Protein AF-A0A800DKA5-F1 (afdb_monomer_lite)

Foldseek 3Di:
DVVLVVVVVVCVVCPPVPDADADEEDPQALAQPDDDDPDDPVSVVSSVVSNVVSLVVRLVVLLVCVVSVRLHYDYDDPSNVVSNLVSNLCVLVVCLLVLLQVLQVVVVVLLVCVVVVHHDPPQVVNLVSLVSVVSCCVSPSDPLCSNCVSNVDDSVLSVVSGSVVSSVVSNVD

pLDDT: mean 93.65, std 7.32, range [59.38, 98.75]

Radius of gyration: 21.27 Å; chains: 1; bounding box: 57×31×63 Å

Sequence (173 aa):
PACDFARHTLQVSLAGTGVWISDGATNVMPVPPYRGEDLTAEQVEENRQVVHDALRLHYDHVRHSLTHAYYQGWDLHPAQLPTRYAAVYAFFLEGLDQAGERLANFVDSAAKATLVGEVFDDAATGQGLLNYFLRAINCGAITEEDATSRTGLTIDELHTRSFVRILEGRRSS

Secondary structure (DSSP, 8-state):
-HHHHHHHHHHHHHTTS-----BPPP-S----S--SS---HHHHHHHHHHHHHHHHHHHHHHHHHHHTT---B--SSGGGHHHHHHHHHHHHHHTHHHHHHHHHHHHHHHHHHHHTT-----HHHHHHHHHHHHHHHHTTSS-HHHHHHHH---HHHHHT--HHHHHHHHH--

Structure (mmCIF, N/CA/C/O backbone):
data_AF-A0A800DKA5-F1
#
_entry.id   AF-A0A800DKA5-F1
#
loop_
_atom_site.group_PDB
_atom_site.id
_atom_site.type_symbol
_atom_site.label_atom_id
_atom_site.label_alt_id
_atom_site.label_comp_id
_atom_site.label_asym_id
_atom_site.label_entity_id
_atom_site.label_seq_id
_atom_site.pdbx_PDB_ins_code
_atom_site.Cartn_x
_atom_site.Cartn_y
_atom_site.Cartn_z
_atom_site.occupancy
_atom_site.B_iso_or_equiv
_atom_site.auth_seq_id
_atom_site.auth_comp_id
_atom_site.auth_asym_id
_atom_site.auth_atom_id
_atom_site.pdbx_PDB_model_num
ATOM 1 N N . PRO A 1 1 ? -11.152 -5.145 -16.246 1.00 80.50 1 PRO A N 1
ATOM 2 C CA . PRO A 1 1 ? -12.529 -5.571 -15.889 1.00 80.50 1 PRO A CA 1
ATOM 3 C C . PRO A 1 1 ? -12.662 -7.061 -15.536 1.00 80.50 1 PRO A C 1
ATOM 5 O O . PRO A 1 1 ? -13.005 -7.359 -14.401 1.00 80.50 1 PRO A O 1
ATOM 8 N N . ALA A 1 2 ? -12.379 -7.999 -16.454 1.00 94.06 2 ALA A N 1
ATOM 9 C CA . ALA A 1 2 ? -12.504 -9.436 -16.158 1.00 94.06 2 ALA A CA 1
ATOM 10 C C . ALA A 1 2 ? -11.533 -9.898 -15.054 1.00 94.06 2 ALA A C 1
ATOM 12 O O . ALA A 1 2 ? -11.932 -10.607 -14.134 1.00 94.06 2 ALA A O 1
ATOM 13 N N . CYS A 1 3 ? -10.281 -9.428 -15.096 1.00 90.81 3 CYS A N 1
ATOM 14 C CA . CYS A 1 3 ? -9.300 -9.702 -14.044 1.00 90.81 3 CYS A CA 1
ATOM 15 C C . CYS A 1 3 ? -9.727 -9.122 -12.688 1.00 90.81 3 CYS A C 1
ATOM 17 O O . CYS A 1 3 ? -9.607 -9.800 -11.676 1.00 90.81 3 CYS A O 1
ATOM 19 N N . ASP A 1 4 ? -10.273 -7.902 -12.662 1.00 94.12 4 ASP A N 1
ATOM 20 C CA . ASP A 1 4 ? -10.729 -7.266 -11.416 1.00 94.12 4 ASP A CA 1
ATOM 21 C C . ASP A 1 4 ? -11.940 -7.996 -10.825 1.00 94.12 4 ASP A C 1
ATOM 23 O O . ASP A 1 4 ? -12.009 -8.216 -9.621 1.00 94.12 4 ASP A O 1
ATOM 27 N N . PHE A 1 5 ? -12.858 -8.473 -11.671 1.00 95.69 5 PHE A N 1
ATOM 28 C CA . PHE A 1 5 ? -13.955 -9.334 -11.232 1.00 95.69 5 PHE A CA 1
ATOM 29 C C . PHE A 1 5 ? -13.446 -10.641 -10.608 1.00 95.69 5 PHE A C 1
ATOM 31 O O . PHE A 1 5 ? -13.915 -11.040 -9.540 1.00 95.69 5 PHE A O 1
ATOM 38 N N . ALA A 1 6 ? -12.468 -11.297 -11.241 1.00 95.00 6 ALA A N 1
ATOM 39 C CA . ALA A 1 6 ? -11.864 -12.514 -10.703 1.00 95.00 6 ALA A CA 1
ATOM 40 C C . ALA A 1 6 ? -11.173 -12.255 -9.353 1.00 95.00 6 ALA A C 1
ATOM 42 O O . ALA A 1 6 ? -11.350 -13.034 -8.417 1.00 95.00 6 ALA A O 1
ATOM 43 N N . ARG A 1 7 ? -10.457 -11.129 -9.226 1.00 94.62 7 ARG A N 1
ATOM 44 C CA . ARG A 1 7 ? -9.853 -10.672 -7.966 1.00 94.62 7 ARG A CA 1
ATOM 45 C C . ARG A 1 7 ? -10.903 -10.483 -6.868 1.00 94.62 7 ARG A C 1
ATOM 47 O O . ARG A 1 7 ? -10.803 -11.086 -5.805 1.00 94.62 7 ARG A O 1
ATOM 54 N N . HIS A 1 8 ? -11.965 -9.731 -7.134 1.00 95.69 8 HIS A N 1
ATOM 55 C CA . HIS A 1 8 ? -13.021 -9.520 -6.140 1.00 95.69 8 HIS A CA 1
ATOM 56 C C . HIS A 1 8 ? -13.741 -10.819 -5.759 1.00 95.69 8 HIS A C 1
ATOM 58 O O . HIS A 1 8 ? -14.026 -11.050 -4.585 1.00 95.69 8 HIS A O 1
ATOM 64 N N . THR A 1 9 ? -13.981 -11.705 -6.729 1.00 97.19 9 THR A N 1
ATOM 65 C CA . THR A 1 9 ? -14.567 -13.026 -6.463 1.00 97.19 9 THR A CA 1
ATOM 66 C C . THR A 1 9 ? -13.664 -13.844 -5.539 1.00 97.19 9 THR A C 1
ATOM 68 O O . THR A 1 9 ? -14.154 -14.438 -4.578 1.00 97.19 9 THR A O 1
ATOM 71 N N . LEU A 1 10 ? -12.347 -13.831 -5.775 1.00 96.31 10 LEU A N 1
ATOM 72 C CA . LEU A 1 10 ? -11.364 -14.481 -4.910 1.00 96.31 10 LEU A CA 1
ATOM 73 C C . LEU A 1 10 ? -11.381 -13.890 -3.491 1.00 96.31 10 LEU A C 1
ATOM 75 O O . LEU A 1 10 ? -11.442 -14.645 -2.524 1.00 96.31 10 LEU A O 1
ATOM 79 N N . GLN A 1 11 ? -11.371 -12.558 -3.365 1.00 95.44 11 GLN A N 1
ATOM 80 C CA . GLN A 1 11 ? -11.416 -11.861 -2.074 1.00 95.44 11 GLN A CA 1
ATOM 81 C C . GLN A 1 11 ? -12.630 -12.259 -1.241 1.00 95.44 11 GLN A C 1
ATOM 83 O O . GLN A 1 11 ? -12.477 -12.652 -0.087 1.00 95.44 11 GLN A O 1
ATOM 88 N N . VAL A 1 12 ? -13.826 -12.180 -1.825 1.00 96.00 12 VAL A N 1
ATOM 89 C CA . VAL A 1 12 ? -15.072 -12.497 -1.116 1.00 96.00 12 VAL A CA 1
ATOM 90 C C . VAL A 1 12 ? -15.136 -13.983 -0.766 1.00 96.00 12 VAL A C 1
ATOM 92 O O . VAL A 1 12 ? -15.537 -14.327 0.340 1.00 96.00 12 VAL A O 1
ATOM 95 N N . SER A 1 13 ? -14.680 -14.863 -1.662 1.00 97.38 13 SER A N 1
ATOM 96 C CA . SER A 1 13 ? -14.694 -16.315 -1.427 1.00 97.38 13 SER A CA 1
ATOM 97 C C . SER A 1 13 ? -13.749 -16.755 -0.306 1.00 97.38 13 SER A C 1
ATOM 99 O O . SER A 1 13 ? -13.986 -17.783 0.324 1.00 97.38 13 SER A O 1
ATOM 101 N N . LEU A 1 14 ? -12.673 -16.000 -0.062 1.00 96.25 14 LEU A N 1
ATOM 102 C CA . LEU A 1 14 ? -11.674 -16.301 0.969 1.00 96.25 14 LEU A CA 1
ATOM 103 C C . LEU A 1 14 ? -11.821 -15.436 2.230 1.00 96.25 14 LEU A C 1
ATOM 105 O O . LEU A 1 14 ? -11.102 -15.658 3.210 1.00 96.25 14 LEU A O 1
ATOM 109 N N . ALA A 1 15 ? -12.747 -14.475 2.247 1.00 92.69 15 ALA A N 1
ATOM 110 C CA . ALA A 1 15 ? -12.983 -13.617 3.400 1.00 92.69 15 ALA A CA 1
ATOM 111 C C . ALA A 1 15 ? -13.330 -14.451 4.647 1.00 92.69 15 ALA A C 1
ATOM 113 O O . ALA A 1 15 ? -14.145 -15.367 4.601 1.00 92.69 15 ALA A O 1
ATOM 114 N N . GLY A 1 16 ? -12.679 -14.154 5.775 1.00 90.69 16 GLY A N 1
ATOM 115 C CA . GLY A 1 16 ? -12.898 -14.864 7.044 1.00 90.69 16 GLY A CA 1
ATOM 116 C C . GLY A 1 16 ? -12.253 -16.254 7.148 1.00 90.69 16 GLY A C 1
ATOM 117 O O . GLY A 1 16 ? -12.286 -16.844 8.222 1.00 90.69 16 GLY A O 1
ATOM 118 N N . THR A 1 17 ? -11.616 -16.766 6.089 1.00 95.81 17 THR A N 1
ATOM 119 C CA . THR A 1 17 ? -10.967 -18.096 6.109 1.00 95.81 17 THR A CA 1
ATOM 120 C C . THR A 1 17 ? -9.558 -18.094 6.714 1.00 95.81 17 THR A C 1
ATOM 122 O O . THR A 1 17 ? -8.993 -19.152 6.975 1.00 95.81 17 THR A O 1
ATOM 125 N N . GLY A 1 18 ? -8.961 -16.912 6.905 1.00 91.94 18 GLY A N 1
ATOM 126 C CA . GLY A 1 18 ? -7.559 -16.759 7.312 1.00 91.94 18 GLY A CA 1
ATOM 127 C C . GLY A 1 18 ? -6.545 -16.967 6.179 1.00 91.94 18 GLY A C 1
ATOM 128 O O . GLY A 1 18 ? -5.346 -16.807 6.405 1.00 91.94 18 GLY A O 1
ATOM 129 N N . VAL A 1 19 ? -7.000 -17.288 4.961 1.00 95.00 19 VAL A N 1
ATOM 130 C CA . VAL A 1 19 ? -6.135 -17.389 3.781 1.00 95.00 19 VAL A CA 1
ATOM 131 C C . VAL A 1 19 ? -5.707 -15.997 3.325 1.00 95.00 19 VAL A C 1
ATOM 133 O O . VAL A 1 19 ? -6.528 -15.103 3.124 1.00 95.00 19 VAL A O 1
ATOM 136 N N . TRP A 1 20 ? -4.401 -15.830 3.131 1.00 91.81 20 TRP A N 1
ATOM 137 C CA . TRP A 1 20 ? -3.810 -14.607 2.604 1.00 91.81 20 TRP A CA 1
ATOM 138 C C . TRP A 1 20 ? -3.793 -14.650 1.079 1.00 91.81 20 TRP A C 1
ATOM 140 O O . TRP A 1 20 ? -3.473 -15.673 0.477 1.00 91.81 20 TRP A O 1
ATOM 150 N N . ILE A 1 21 ? -4.106 -13.517 0.459 1.00 9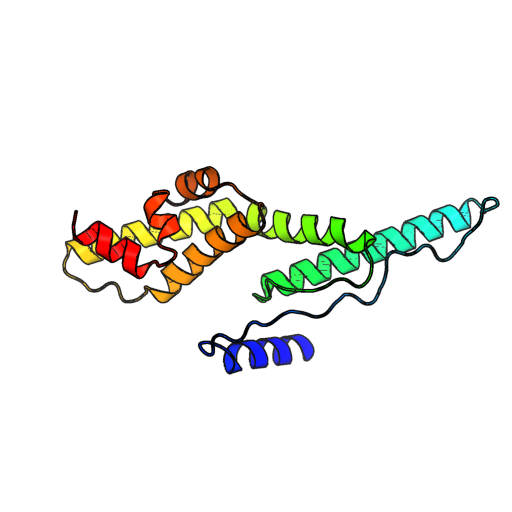4.75 21 ILE A N 1
ATOM 151 C CA . ILE A 1 21 ? -4.080 -13.331 -0.993 1.00 94.75 21 ILE A CA 1
ATOM 152 C C . ILE A 1 21 ? -2.968 -12.355 -1.369 1.00 94.75 21 ILE A C 1
ATOM 154 O O . ILE A 1 21 ? -2.665 -11.427 -0.620 1.00 94.75 21 ILE A O 1
ATOM 158 N N . SER A 1 22 ? -2.377 -12.567 -2.538 1.00 95.50 22 SER A N 1
ATOM 159 C CA . SER A 1 22 ? -1.299 -11.751 -3.095 1.00 95.50 22 SER A CA 1
ATOM 160 C C . SER A 1 22 ? -1.595 -11.499 -4.570 1.00 95.50 22 SER A C 1
ATOM 162 O O . SER A 1 22 ? -2.062 -12.415 -5.253 1.00 95.50 22 SER A O 1
ATOM 164 N N . ASP A 1 23 ? -1.385 -10.274 -5.052 1.00 95.44 23 ASP A N 1
ATOM 165 C CA . ASP A 1 23 ? -1.534 -9.963 -6.476 1.00 95.44 23 ASP A CA 1
ATOM 166 C C . ASP A 1 23 ? -0.308 -10.437 -7.274 1.00 95.44 23 ASP A C 1
ATOM 168 O O . ASP A 1 23 ? 0.767 -10.721 -6.732 1.00 95.44 23 ASP A O 1
ATOM 172 N N . GLY A 1 24 ? -0.490 -10.557 -8.586 1.00 94.44 24 GLY A N 1
ATOM 173 C CA . GLY A 1 24 ? 0.560 -10.962 -9.513 1.00 94.44 24 GLY A CA 1
ATOM 174 C C . GLY A 1 24 ? 1.681 -9.930 -9.667 1.00 94.44 24 GLY A C 1
ATOM 175 O O . GLY A 1 24 ? 1.582 -8.782 -9.235 1.00 94.44 24 GLY A O 1
ATOM 176 N N . ALA A 1 25 ? 2.754 -10.346 -10.336 1.00 95.69 25 ALA A N 1
ATOM 177 C CA . ALA A 1 25 ? 3.854 -9.462 -10.694 1.00 95.69 25 ALA A CA 1
ATOM 178 C C . ALA A 1 25 ? 3.615 -8.752 -12.036 1.00 95.69 25 ALA A C 1
ATOM 180 O O . ALA A 1 25 ? 2.949 -9.277 -12.931 1.00 95.69 25 ALA A O 1
ATOM 181 N N . THR A 1 26 ? 4.232 -7.581 -12.213 1.00 97.56 26 THR A N 1
ATOM 182 C CA . THR A 1 26 ? 4.305 -6.926 -13.529 1.00 97.56 26 THR A CA 1
ATOM 183 C C . THR A 1 26 ? 5.388 -7.595 -14.368 1.00 97.56 26 THR A C 1
ATOM 185 O O . THR A 1 26 ? 6.563 -7.561 -14.003 1.00 97.56 26 THR A O 1
ATOM 188 N N . ASN A 1 27 ? 4.996 -8.183 -15.499 1.00 96.75 27 ASN A N 1
ATOM 189 C CA . ASN A 1 27 ? 5.884 -8.935 -16.394 1.00 96.75 27 ASN A CA 1
ATOM 190 C C . ASN A 1 27 ? 6.734 -8.066 -17.334 1.00 96.75 27 ASN A C 1
ATOM 192 O O . ASN A 1 27 ? 7.669 -8.574 -17.949 1.00 96.75 27 ASN A O 1
ATOM 196 N N . VAL A 1 28 ? 6.445 -6.768 -17.428 1.00 97.88 28 VAL A N 1
ATOM 197 C CA . VAL A 1 28 ? 7.290 -5.801 -18.133 1.00 97.88 28 VAL A CA 1
ATOM 198 C C . VAL A 1 28 ? 8.405 -5.359 -17.188 1.00 97.88 28 VAL A C 1
ATOM 200 O O . VAL A 1 28 ? 8.164 -4.663 -16.200 1.00 97.88 28 VAL A O 1
ATOM 203 N N . MET A 1 29 ? 9.626 -5.815 -17.462 1.00 97.38 29 MET A N 1
ATOM 204 C CA . MET A 1 29 ? 10.785 -5.550 -16.612 1.00 97.38 29 MET A CA 1
ATOM 205 C C . MET A 1 29 ? 11.527 -4.283 -17.062 1.00 97.38 29 MET A C 1
ATOM 207 O O . MET A 1 29 ? 11.703 -4.082 -18.263 1.00 97.38 29 MET A O 1
ATOM 211 N N . PRO A 1 30 ? 12.022 -3.458 -16.123 1.00 97.38 30 PRO A N 1
ATOM 212 C CA . PRO A 1 30 ? 12.802 -2.255 -16.419 1.00 97.38 30 PRO A CA 1
ATOM 213 C C . PRO A 1 30 ? 14.242 -2.615 -16.819 1.00 97.38 30 PRO A C 1
ATOM 215 O O . PRO A 1 30 ? 15.186 -2.425 -16.051 1.00 97.38 30 PRO A O 1
ATOM 218 N N . VAL A 1 31 ? 14.406 -3.184 -18.014 1.00 97.69 31 VAL A N 1
ATOM 219 C CA . VAL A 1 31 ? 15.696 -3.624 -18.563 1.00 97.69 31 VAL A CA 1
ATOM 220 C C . VAL A 1 31 ? 15.955 -2.899 -19.886 1.00 97.69 31 VAL A C 1
ATOM 222 O O . VAL A 1 31 ? 15.090 -2.931 -20.761 1.00 97.69 31 VAL A O 1
ATOM 225 N N . PRO A 1 32 ? 17.133 -2.275 -20.068 1.00 97.12 32 PRO A N 1
ATOM 226 C CA . PRO A 1 32 ? 17.472 -1.615 -21.324 1.00 97.12 32 PRO A CA 1
ATOM 227 C C . PRO A 1 32 ? 17.606 -2.632 -22.477 1.00 97.12 32 PRO A C 1
ATOM 229 O O . PRO A 1 32 ? 18.274 -3.660 -22.291 1.00 97.12 32 PRO A O 1
ATOM 232 N N . PRO A 1 33 ? 17.012 -2.373 -23.660 1.00 96.81 33 PRO A N 1
ATOM 233 C CA . PRO A 1 33 ? 17.133 -3.246 -24.830 1.00 96.81 33 PRO A CA 1
ATOM 234 C C . PRO A 1 33 ? 18.549 -3.290 -25.424 1.00 96.81 33 PRO A C 1
ATOM 236 O O . PRO A 1 33 ? 18.975 -4.354 -25.879 1.00 96.81 33 PRO A O 1
ATOM 239 N N . TYR A 1 34 ? 19.302 -2.185 -25.387 1.00 97.56 34 TYR A N 1
ATOM 240 C CA . TYR A 1 34 ? 20.671 -2.125 -25.913 1.00 97.56 34 TYR A CA 1
ATOM 241 C C . TYR A 1 34 ? 21.713 -2.183 -24.794 1.00 97.56 34 TYR A C 1
ATOM 243 O O . TYR A 1 34 ? 21.548 -1.579 -23.733 1.00 97.56 3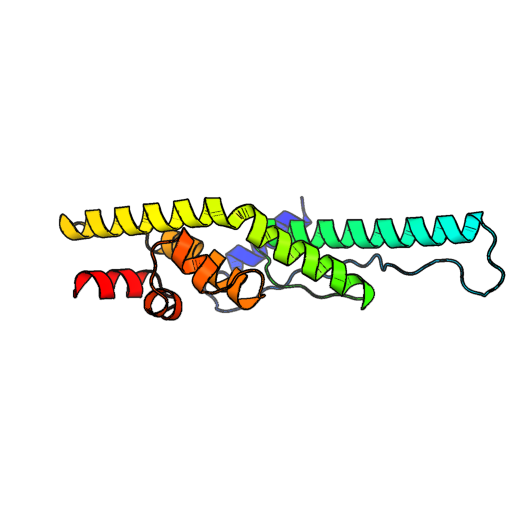4 TYR A O 1
ATOM 251 N N . ARG A 1 35 ? 22.817 -2.897 -25.045 1.00 94.94 35 ARG A N 1
ATOM 252 C CA . ARG A 1 35 ? 23.925 -3.116 -24.100 1.00 94.94 35 ARG A CA 1
ATOM 253 C C . ARG A 1 35 ? 25.267 -2.839 -24.776 1.00 94.94 35 ARG A C 1
ATOM 255 O O . ARG A 1 35 ? 25.387 -3.041 -25.979 1.00 94.94 35 ARG A O 1
ATOM 262 N N . GLY A 1 36 ? 26.272 -2.475 -23.985 1.00 92.31 36 GLY A N 1
ATOM 263 C CA . GLY A 1 36 ? 27.636 -2.209 -24.451 1.00 92.31 36 GLY A CA 1
ATOM 264 C C . 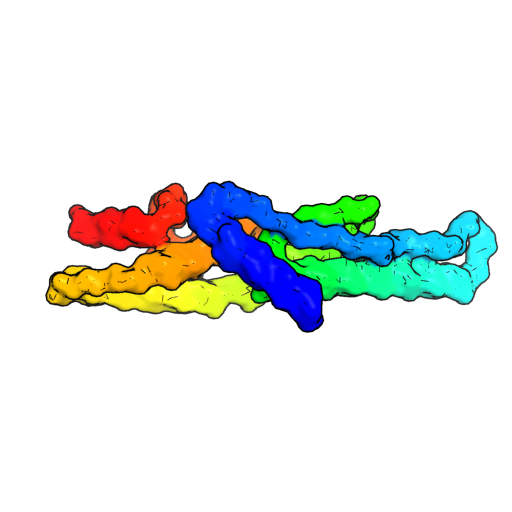GLY A 1 36 ? 28.086 -0.783 -24.145 1.00 92.31 36 GLY A C 1
ATOM 265 O O . GLY A 1 36 ? 27.300 0.025 -23.655 1.00 92.31 36 GLY A O 1
ATOM 266 N N . GLU A 1 37 ? 29.362 -0.502 -24.403 1.00 89.88 37 GLU A N 1
ATOM 267 C CA . GLU A 1 37 ? 29.981 0.806 -24.144 1.00 89.88 37 GLU A CA 1
ATOM 268 C C . GLU A 1 37 ? 29.788 1.782 -25.321 1.00 89.88 37 GLU A C 1
ATOM 270 O O . GLU A 1 37 ? 29.638 2.981 -25.104 1.00 89.88 37 GLU A O 1
ATOM 275 N N . ASP A 1 38 ? 29.668 1.265 -26.550 1.00 94.44 38 ASP A N 1
ATOM 276 C CA . ASP A 1 38 ? 29.527 2.049 -27.786 1.00 94.44 38 ASP A CA 1
ATOM 277 C C . ASP A 1 38 ? 28.058 2.213 -28.221 1.00 94.44 38 ASP A C 1
ATOM 279 O O . ASP A 1 38 ? 27.660 1.818 -29.320 1.00 94.44 38 ASP A O 1
ATOM 283 N N . LEU A 1 39 ? 27.216 2.768 -27.344 1.00 96.69 39 LEU A N 1
ATOM 284 C CA . LEU A 1 39 ? 25.822 3.075 -27.685 1.00 96.69 39 LEU A CA 1
ATOM 285 C C . LEU A 1 39 ? 25.706 4.429 -28.389 1.00 96.69 39 LEU A C 1
ATOM 287 O O . LEU A 1 39 ? 26.284 5.431 -27.967 1.00 96.69 39 LEU A O 1
ATOM 291 N N . THR A 1 40 ? 24.890 4.478 -29.440 1.00 97.94 40 THR A N 1
ATOM 292 C CA . THR A 1 40 ? 24.499 5.751 -30.061 1.00 97.94 40 THR A CA 1
ATOM 293 C C . THR A 1 40 ? 23.645 6.576 -29.094 1.00 97.94 40 THR A C 1
ATOM 295 O O . THR A 1 40 ? 22.983 6.035 -28.206 1.00 97.94 40 THR A O 1
ATOM 298 N N . ALA A 1 41 ? 23.607 7.898 -29.285 1.00 97.56 41 ALA A N 1
ATOM 299 C CA . ALA A 1 41 ? 22.765 8.776 -28.471 1.00 97.56 41 ALA A CA 1
ATOM 300 C C . ALA A 1 41 ? 21.275 8.378 -28.521 1.00 97.56 41 ALA A C 1
ATOM 302 O O . ALA A 1 41 ? 20.588 8.441 -27.506 1.00 97.56 41 ALA A O 1
ATOM 303 N N . GLU A 1 42 ? 20.800 7.911 -29.679 1.00 97.81 42 GLU A N 1
ATOM 304 C CA . GLU A 1 42 ? 19.432 7.419 -29.868 1.00 97.81 42 GLU A CA 1
ATOM 305 C C . GLU A 1 42 ? 19.156 6.160 -29.031 1.00 97.81 42 GLU A C 1
ATOM 307 O O . GLU A 1 42 ? 18.158 6.098 -28.321 1.00 97.81 42 GLU A O 1
ATOM 312 N N . GLN A 1 43 ? 20.082 5.197 -29.014 1.00 98.25 43 GLN A N 1
ATOM 313 C CA . GLN A 1 43 ? 19.953 3.980 -28.202 1.00 98.25 43 GLN A CA 1
ATOM 314 C C . GLN A 1 43 ? 20.006 4.259 -26.697 1.00 98.25 43 GLN A C 1
ATOM 316 O O . GLN A 1 43 ? 19.328 3.585 -25.919 1.00 98.25 43 GLN A O 1
ATOM 321 N N . VAL A 1 44 ? 20.811 5.236 -26.266 1.00 97.94 44 VAL A N 1
ATOM 322 C CA . VAL A 1 44 ? 20.848 5.666 -24.860 1.00 97.94 44 VAL A CA 1
ATOM 323 C C . VAL A 1 44 ? 19.499 6.249 -24.443 1.00 97.94 44 VAL A C 1
ATOM 325 O O . VAL A 1 44 ? 19.016 5.944 -23.349 1.00 97.94 44 VAL A O 1
ATOM 328 N N . GLU A 1 45 ? 18.880 7.053 -25.306 1.00 98.19 45 GLU A N 1
ATOM 329 C CA . GLU A 1 45 ? 17.568 7.627 -25.025 1.00 98.19 45 GLU A CA 1
ATOM 330 C C . GLU A 1 45 ? 16.457 6.572 -25.060 1.00 98.19 45 GLU A C 1
ATOM 332 O O . GLU A 1 45 ? 15.630 6.528 -24.150 1.00 98.19 45 GLU A O 1
ATOM 337 N N . GLU A 1 46 ? 16.485 5.642 -26.018 1.00 98.19 46 GLU A N 1
ATOM 338 C CA . GLU A 1 46 ? 15.532 4.528 -26.057 1.00 98.19 46 GLU A CA 1
ATOM 339 C C . GLU A 1 46 ? 15.648 3.644 -24.803 1.00 98.19 46 GLU A C 1
ATOM 341 O O . GLU A 1 46 ? 14.639 3.302 -24.180 1.00 98.19 46 GLU A O 1
ATOM 346 N N . ASN A 1 47 ? 16.874 3.342 -24.359 1.00 98.12 47 ASN A N 1
ATOM 347 C CA . ASN A 1 47 ? 17.117 2.626 -23.107 1.00 98.12 47 ASN A CA 1
ATOM 348 C C . ASN A 1 47 ? 16.477 3.332 -21.907 1.00 98.12 47 ASN A C 1
ATOM 350 O O . ASN A 1 47 ? 15.846 2.679 -21.070 1.00 98.12 47 ASN A O 1
ATOM 354 N N . ARG A 1 48 ? 16.633 4.658 -21.816 1.00 98.00 48 ARG A N 1
ATOM 355 C CA . ARG A 1 48 ? 16.015 5.461 -20.757 1.00 98.00 48 ARG A CA 1
ATOM 356 C C . ARG A 1 48 ? 14.497 5.362 -20.835 1.00 98.00 48 ARG A C 1
ATOM 358 O O . ARG A 1 48 ? 13.873 5.021 -19.832 1.00 98.00 48 ARG A O 1
ATOM 365 N N . GLN A 1 49 ? 13.914 5.609 -22.002 1.00 98.50 49 GLN A N 1
ATOM 366 C CA . GLN A 1 49 ? 12.465 5.610 -22.176 1.00 98.50 49 GLN A CA 1
ATOM 367 C C . GLN A 1 49 ? 11.845 4.263 -21.779 1.00 98.50 49 GLN A C 1
ATOM 369 O O . GLN A 1 49 ? 10.925 4.232 -20.962 1.00 98.50 49 GLN A O 1
ATOM 374 N N . VAL A 1 50 ? 12.404 3.147 -22.263 1.00 98.44 50 VAL A N 1
ATOM 375 C CA . VAL A 1 50 ? 11.914 1.792 -21.950 1.00 98.44 50 VAL A CA 1
ATOM 376 C C . VAL A 1 50 ? 11.960 1.504 -20.449 1.00 98.44 50 VAL A C 1
ATOM 378 O O . VAL A 1 50 ? 10.991 0.992 -19.884 1.00 98.44 50 VAL A O 1
ATOM 381 N N . VAL A 1 51 ? 13.063 1.851 -19.781 1.00 98.44 51 VAL A N 1
ATOM 382 C CA . VAL A 1 51 ? 13.195 1.655 -18.331 1.00 98.44 51 VAL A CA 1
ATOM 383 C C . VAL A 1 51 ? 12.167 2.501 -17.579 1.00 98.44 51 VAL A C 1
ATOM 385 O O . VAL A 1 51 ? 11.468 1.975 -16.716 1.00 98.44 51 VAL A O 1
ATOM 388 N N 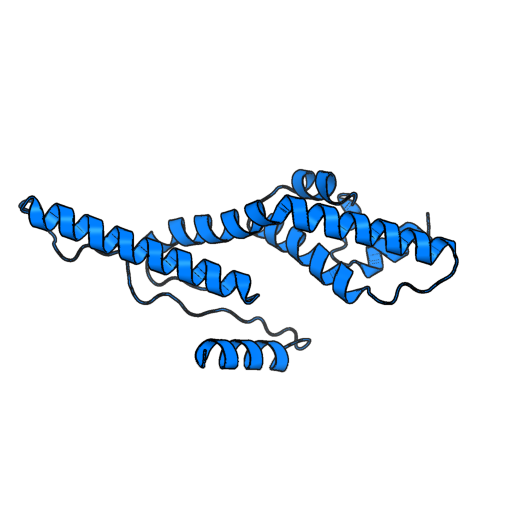. HIS A 1 52 ? 12.032 3.785 -17.916 1.00 98.44 52 HIS A N 1
ATOM 389 C CA . HIS A 1 52 ? 11.091 4.686 -17.249 1.00 98.44 52 HIS A CA 1
ATOM 390 C C . HIS A 1 52 ? 9.629 4.263 -17.451 1.00 98.44 52 HIS A C 1
ATOM 392 O O . HIS A 1 52 ? 8.856 4.278 -16.490 1.00 98.44 52 HIS A O 1
ATOM 398 N N . ASP A 1 53 ? 9.251 3.831 -18.653 1.00 98.62 53 ASP A N 1
ATOM 399 C CA . ASP A 1 53 ? 7.900 3.338 -18.922 1.00 98.62 53 ASP A CA 1
ATOM 400 C C . ASP A 1 53 ? 7.594 2.042 -18.169 1.00 98.62 53 ASP A C 1
ATOM 402 O O . ASP A 1 53 ? 6.510 1.911 -17.597 1.00 98.62 53 ASP A O 1
ATOM 406 N N . ALA A 1 54 ? 8.547 1.109 -18.101 1.00 98.62 54 ALA A N 1
ATOM 407 C CA . ALA A 1 54 ? 8.389 -0.121 -17.326 1.00 98.62 54 ALA A CA 1
ATOM 408 C C . ALA A 1 54 ? 8.252 0.160 -15.819 1.00 98.62 54 ALA A C 1
ATOM 410 O O . ALA A 1 54 ? 7.417 -0.451 -15.148 1.00 98.62 54 ALA A O 1
ATOM 411 N N . LEU A 1 55 ? 9.036 1.105 -15.289 1.00 98.62 55 LEU A N 1
ATOM 412 C CA . LEU A 1 55 ? 8.941 1.554 -13.897 1.00 98.62 55 LEU A CA 1
ATOM 413 C C . LEU A 1 55 ? 7.586 2.208 -13.601 1.00 98.62 55 LEU A C 1
ATOM 415 O O . LEU A 1 55 ? 6.954 1.881 -12.596 1.00 98.62 55 LEU A O 1
ATOM 419 N N . ARG A 1 56 ? 7.111 3.089 -14.487 1.00 98.75 56 ARG A N 1
ATOM 420 C CA . ARG A 1 56 ? 5.802 3.738 -14.350 1.00 98.75 56 ARG A CA 1
ATOM 421 C C . ARG A 1 56 ? 4.665 2.719 -14.392 1.00 98.75 56 ARG A C 1
ATOM 423 O O . ARG A 1 56 ? 3.817 2.726 -13.508 1.00 98.75 56 ARG A O 1
ATOM 430 N N . LEU A 1 57 ? 4.686 1.800 -15.358 1.00 98.75 57 LEU A N 1
ATOM 431 C CA . LEU A 1 57 ? 3.689 0.734 -15.461 1.00 98.75 57 LEU A CA 1
ATOM 432 C C . LEU A 1 57 ? 3.656 -0.137 -14.198 1.00 98.75 57 LEU A C 1
ATOM 434 O O . LEU A 1 57 ? 2.583 -0.472 -13.699 1.00 98.75 57 LEU A O 1
ATOM 438 N N . HIS A 1 58 ? 4.827 -0.494 -13.667 1.00 98.75 58 HIS A N 1
ATOM 439 C CA . HIS A 1 58 ? 4.922 -1.251 -12.422 1.00 98.75 58 HIS A CA 1
ATOM 440 C C . HIS A 1 58 ? 4.327 -0.481 -11.236 1.00 98.75 58 HIS A C 1
ATOM 442 O O . HIS A 1 58 ? 3.515 -1.046 -10.502 1.00 98.75 58 HIS A O 1
ATOM 448 N N . TYR A 1 59 ? 4.668 0.803 -11.082 1.00 98.75 59 TYR A N 1
ATOM 449 C CA . TYR A 1 59 ? 4.082 1.672 -10.058 1.00 98.75 59 TYR A CA 1
ATOM 450 C C . TYR A 1 59 ? 2.548 1.699 -10.160 1.00 98.75 59 TYR A C 1
ATOM 452 O O . TYR A 1 59 ? 1.860 1.459 -9.164 1.00 98.75 59 TYR A O 1
ATOM 460 N N . ASP A 1 60 ? 2.013 1.906 -11.366 1.00 98.56 60 ASP A N 1
ATOM 461 C CA . ASP A 1 60 ? 0.572 1.972 -11.628 1.00 98.56 60 ASP A CA 1
ATOM 462 C C . ASP A 1 60 ? -0.135 0.648 -11.283 1.00 98.56 60 ASP A C 1
ATOM 464 O O . ASP A 1 60 ? -1.204 0.650 -10.669 1.00 98.56 60 ASP A O 1
ATOM 468 N N . HIS A 1 61 ? 0.476 -0.500 -11.594 1.00 98.19 61 HIS A N 1
ATOM 469 C CA . HIS A 1 61 ? -0.057 -1.808 -11.206 1.00 98.19 61 HIS A CA 1
ATOM 470 C C . HIS A 1 61 ? -0.062 -2.023 -9.688 1.00 98.19 61 HIS A C 1
ATOM 472 O O . HIS A 1 61 ? -1.057 -2.512 -9.149 1.00 98.19 61 HIS A O 1
ATOM 478 N N . VAL A 1 62 ? 1.009 -1.642 -8.979 1.00 98.50 62 VAL A N 1
ATOM 479 C CA . VAL A 1 62 ? 1.049 -1.740 -7.508 1.00 98.50 62 VAL A CA 1
ATOM 480 C C . VAL A 1 62 ? -0.023 -0.841 -6.890 1.00 98.50 62 VAL A C 1
ATOM 482 O O . VAL A 1 62 ? -0.741 -1.272 -5.987 1.00 98.50 62 VAL A O 1
ATOM 485 N N . ARG A 1 63 ? -0.201 0.378 -7.411 1.00 98.06 63 ARG A N 1
ATOM 486 C CA . ARG A 1 63 ? -1.280 1.286 -6.998 1.00 98.06 63 ARG A CA 1
ATOM 487 C C . ARG A 1 63 ? -2.657 0.673 -7.227 1.00 98.06 63 ARG A C 1
ATOM 489 O O . ARG A 1 63 ? -3.473 0.685 -6.310 1.00 98.06 63 ARG A O 1
ATOM 496 N N . HIS A 1 64 ? -2.903 0.099 -8.404 1.00 97.62 64 HIS A N 1
ATOM 497 C CA . HIS A 1 64 ? -4.165 -0.575 -8.726 1.00 97.62 64 HIS A CA 1
ATOM 498 C C . HIS A 1 64 ? -4.459 -1.740 -7.773 1.00 97.62 64 HIS A C 1
ATOM 500 O O . HIS A 1 64 ? -5.575 -1.864 -7.276 1.00 97.62 64 HIS A O 1
ATOM 506 N N . SER A 1 65 ? -3.453 -2.556 -7.453 1.00 97.12 65 SER A N 1
ATOM 507 C CA . SER A 1 65 ? -3.566 -3.627 -6.454 1.00 97.12 65 SER A CA 1
ATOM 508 C C . SER A 1 65 ? -4.003 -3.077 -5.087 1.00 97.12 65 SER A C 1
ATOM 510 O O . SER A 1 65 ? -4.964 -3.568 -4.490 1.00 97.12 65 SER A O 1
ATOM 512 N N . LEU A 1 66 ? -3.345 -2.014 -4.610 1.00 97.00 66 LEU A N 1
ATOM 513 C CA . LEU A 1 66 ? -3.635 -1.393 -3.313 1.00 97.00 66 LEU A CA 1
ATOM 514 C C . LEU A 1 66 ? -5.048 -0.797 -3.249 1.00 97.00 66 LEU A C 1
ATOM 516 O O . LEU A 1 66 ? -5.748 -1.005 -2.255 1.00 97.00 66 LEU A O 1
ATOM 520 N N . THR A 1 67 ? -5.502 -0.113 -4.307 1.00 95.75 67 THR A N 1
ATOM 521 C CA . THR A 1 67 ? -6.866 0.447 -4.361 1.00 95.75 67 THR A CA 1
ATOM 522 C C . THR A 1 67 ? -7.949 -0.630 -4.368 1.00 95.75 67 THR A C 1
ATOM 524 O O . THR A 1 67 ? -9.056 -0.377 -3.898 1.00 95.75 67 THR A O 1
ATOM 527 N N . HIS A 1 68 ? -7.620 -1.843 -4.818 1.00 95.31 68 HIS A N 1
ATOM 528 C CA . HIS A 1 68 ? -8.504 -3.011 -4.798 1.00 95.31 68 HIS A CA 1
ATOM 529 C C . HIS A 1 68 ? -8.294 -3.894 -3.553 1.00 95.31 68 HIS A C 1
ATOM 531 O O . HIS A 1 68 ? -8.707 -5.050 -3.535 1.00 95.31 68 HIS A O 1
ATOM 537 N N . ALA A 1 69 ? -7.655 -3.375 -2.497 1.00 94.12 69 ALA A N 1
ATOM 538 C CA . ALA A 1 69 ? -7.402 -4.070 -1.229 1.00 94.12 69 ALA A CA 1
ATOM 539 C C . ALA A 1 69 ? -6.516 -5.333 -1.328 1.00 94.12 69 ALA A C 1
ATOM 541 O O . ALA A 1 69 ? -6.551 -6.206 -0.455 1.00 94.12 69 ALA A O 1
ATOM 542 N N . TYR A 1 70 ? -5.671 -5.414 -2.357 1.00 95.69 70 TYR A N 1
ATOM 543 C CA . TYR A 1 70 ? -4.560 -6.360 -2.427 1.00 95.69 70 TYR A CA 1
ATOM 544 C C . TYR A 1 70 ? -3.283 -5.680 -1.928 1.00 95.69 70 TYR A C 1
ATOM 546 O O . TYR A 1 70 ? -2.591 -4.972 -2.659 1.00 95.69 70 TYR A O 1
ATOM 554 N N . TYR A 1 71 ? -2.975 -5.905 -0.651 1.00 94.81 71 TYR A N 1
ATOM 555 C CA . TYR A 1 71 ? -1.829 -5.294 0.037 1.00 94.81 71 TYR A CA 1
ATOM 556 C C . TYR A 1 71 ? -0.538 -6.123 -0.040 1.00 94.81 71 TYR A C 1
ATOM 558 O O . TYR A 1 71 ? 0.471 -5.736 0.542 1.00 94.81 71 TYR A O 1
ATOM 566 N N . GLN A 1 72 ? -0.571 -7.271 -0.717 1.00 94.44 72 GLN A N 1
ATOM 567 C CA . GLN A 1 72 ? 0.572 -8.160 -0.930 1.00 94.44 72 GLN A CA 1
ATOM 568 C C . GLN A 1 72 ? 0.761 -8.388 -2.431 1.00 94.44 72 GLN A C 1
ATOM 570 O O . GLN A 1 72 ? -0.213 -8.416 -3.183 1.00 94.44 72 GLN A O 1
ATOM 575 N N . GLY A 1 73 ? 2.011 -8.548 -2.857 1.00 94.94 73 GLY A N 1
ATOM 576 C CA . GLY A 1 73 ? 2.393 -8.815 -4.242 1.00 94.94 73 GLY A CA 1
ATOM 577 C C . GLY A 1 73 ? 3.872 -9.181 -4.333 1.00 94.94 73 GLY A C 1
ATOM 578 O O . GLY A 1 73 ? 4.589 -9.129 -3.334 1.00 94.94 73 GLY A O 1
ATOM 579 N N . TRP A 1 74 ? 4.339 -9.536 -5.526 1.00 96.38 74 TRP A N 1
ATOM 580 C CA . TRP A 1 74 ? 5.726 -9.947 -5.767 1.00 96.38 74 TRP A CA 1
ATOM 581 C C . TRP A 1 74 ? 6.288 -9.308 -7.041 1.00 96.38 74 TRP A C 1
ATOM 583 O O . TRP A 1 74 ? 5.534 -8.838 -7.894 1.00 96.38 74 TRP A O 1
ATOM 593 N N . ASP A 1 75 ? 7.616 -9.252 -7.140 1.00 97.75 75 ASP A N 1
ATOM 594 C CA . ASP A 1 75 ? 8.346 -8.634 -8.250 1.00 97.75 75 ASP A CA 1
ATOM 595 C C . ASP A 1 75 ? 9.196 -9.661 -8.992 1.00 97.75 75 ASP A C 1
ATOM 597 O O . ASP A 1 75 ? 9.652 -10.648 -8.413 1.00 97.75 75 ASP A O 1
ATOM 601 N N . LEU A 1 76 ? 9.436 -9.398 -10.276 1.00 97.81 76 LEU A N 1
ATOM 602 C CA . LEU A 1 76 ? 10.255 -10.249 -11.143 1.00 97.81 76 LEU A CA 1
ATOM 603 C C . LEU A 1 76 ? 11.680 -9.718 -11.309 1.00 97.81 76 LEU A C 1
ATOM 605 O O . LEU A 1 76 ? 12.559 -10.461 -11.740 1.00 97.81 76 LEU A O 1
ATOM 609 N N . HIS A 1 77 ? 11.918 -8.444 -10.984 1.00 98.00 77 HIS A N 1
ATOM 610 C CA . HIS A 1 77 ? 13.209 -7.800 -11.189 1.00 98.00 77 HIS A CA 1
ATOM 611 C C . HIS A 1 77 ? 13.569 -6.850 -10.031 1.00 98.00 77 HIS A C 1
ATOM 613 O O . HIS A 1 77 ? 12.723 -6.051 -9.633 1.00 98.00 77 HIS A O 1
ATOM 619 N N . PRO A 1 78 ? 14.821 -6.832 -9.525 1.00 97.88 78 PRO A N 1
ATOM 620 C CA . PRO A 1 78 ? 15.216 -5.970 -8.402 1.00 97.88 78 PRO A CA 1
ATOM 621 C C . PRO A 1 78 ? 14.960 -4.476 -8.625 1.00 97.88 78 PRO A C 1
ATOM 623 O O . PRO A 1 78 ? 14.609 -3.758 -7.696 1.00 97.88 78 PRO A O 1
ATOM 626 N N . ALA A 1 79 ? 15.079 -3.998 -9.866 1.00 97.25 79 ALA A N 1
ATOM 627 C CA . ALA A 1 79 ? 14.792 -2.599 -10.192 1.00 97.25 79 ALA A CA 1
ATOM 628 C C . ALA A 1 79 ? 13.293 -2.229 -10.122 1.00 97.25 79 ALA A C 1
ATOM 630 O O . ALA A 1 79 ? 12.965 -1.063 -10.287 1.00 97.25 79 ALA A O 1
ATOM 631 N N . GLN A 1 80 ? 12.393 -3.176 -9.840 1.00 98.31 80 GLN A N 1
ATOM 632 C CA . GLN A 1 80 ? 10.990 -2.902 -9.498 1.00 98.31 80 GLN A CA 1
ATOM 633 C C . GLN A 1 80 ? 10.791 -2.591 -7.999 1.00 98.31 80 GLN A C 1
ATOM 635 O O . GLN A 1 80 ? 9.750 -2.063 -7.609 1.00 98.31 80 GLN A O 1
ATOM 640 N N . LEU A 1 81 ? 11.783 -2.868 -7.140 1.00 97.06 81 LEU A N 1
ATOM 641 C CA . LEU A 1 81 ? 11.683 -2.564 -5.708 1.00 97.06 81 LEU A CA 1
ATOM 642 C C . LEU A 1 81 ? 11.470 -1.063 -5.442 1.00 97.06 81 LEU A C 1
ATOM 644 O O . LEU A 1 81 ? 10.548 -0.741 -4.690 1.00 97.06 81 LEU A O 1
ATOM 648 N N . PRO A 1 82 ? 12.227 -0.124 -6.055 1.00 97.56 82 PRO A N 1
ATOM 649 C CA . PRO A 1 82 ? 12.042 1.303 -5.788 1.00 97.56 82 PRO A CA 1
ATOM 650 C C . PRO A 1 82 ? 10.617 1.789 -6.078 1.00 97.56 82 PRO A C 1
ATOM 652 O O . PRO A 1 82 ? 10.033 2.513 -5.274 1.00 97.56 82 PRO A O 1
ATOM 655 N N . THR A 1 83 ? 10.022 1.350 -7.189 1.00 98.19 83 THR A N 1
ATOM 656 C CA . THR A 1 83 ? 8.652 1.719 -7.566 1.00 98.19 83 THR A CA 1
ATOM 657 C C . THR A 1 83 ? 7.602 1.047 -6.688 1.00 98.19 83 THR A C 1
ATOM 659 O O . THR A 1 83 ? 6.595 1.687 -6.385 1.00 98.19 83 THR A O 1
ATOM 662 N N . ARG A 1 84 ? 7.843 -0.175 -6.183 1.00 98.00 84 ARG A N 1
ATOM 663 C CA . ARG A 1 84 ? 6.981 -0.797 -5.159 1.00 98.00 84 ARG A CA 1
ATOM 664 C C . ARG A 1 84 ? 6.962 0.031 -3.879 1.00 98.00 84 ARG A C 1
ATOM 666 O O . ARG A 1 84 ? 5.881 0.348 -3.388 1.00 98.00 84 ARG A O 1
ATOM 673 N N . TYR A 1 85 ? 8.139 0.381 -3.357 1.00 97.38 85 TYR A N 1
ATOM 674 C CA . TYR A 1 85 ? 8.251 1.206 -2.152 1.00 97.38 85 TYR A CA 1
ATOM 675 C C . TYR A 1 85 ? 7.551 2.548 -2.349 1.00 97.38 85 TYR A C 1
ATOM 677 O O . TYR A 1 85 ? 6.704 2.911 -1.535 1.00 97.38 85 TYR A O 1
ATOM 685 N N . ALA A 1 86 ? 7.821 3.228 -3.466 1.00 98.25 86 ALA A N 1
ATOM 686 C CA . ALA A 1 86 ? 7.169 4.490 -3.793 1.00 98.25 86 ALA A CA 1
ATOM 687 C C . ALA A 1 86 ? 5.637 4.358 -3.834 1.00 98.25 86 ALA A C 1
ATOM 689 O O . ALA A 1 86 ? 4.944 5.178 -3.239 1.00 98.25 86 ALA A O 1
ATOM 690 N N . ALA A 1 87 ? 5.095 3.326 -4.490 1.00 98.38 87 ALA A N 1
ATOM 691 C CA . ALA A 1 87 ? 3.649 3.127 -4.616 1.00 98.38 87 ALA A CA 1
ATOM 692 C C . ALA A 1 87 ? 2.968 2.835 -3.272 1.00 98.38 87 ALA A C 1
ATOM 694 O O . ALA A 1 87 ? 1.932 3.432 -2.970 1.00 98.38 87 ALA A O 1
ATOM 695 N N . VAL A 1 88 ? 3.553 1.940 -2.466 1.00 98.00 88 VAL A N 1
ATOM 696 C CA . VAL A 1 88 ? 3.020 1.550 -1.151 1.00 98.00 88 VAL A CA 1
ATOM 697 C C . VAL A 1 88 ? 3.057 2.725 -0.179 1.00 98.00 88 VAL A C 1
ATOM 699 O O . VAL A 1 88 ? 2.058 3.004 0.480 1.00 98.00 88 VAL A O 1
ATOM 702 N N . TYR A 1 89 ? 4.177 3.445 -0.116 1.00 98.31 89 TYR A N 1
ATOM 703 C CA . TYR A 1 89 ? 4.323 4.579 0.795 1.00 98.31 89 TYR A CA 1
ATOM 704 C C . TYR A 1 89 ? 3.400 5.722 0.392 1.00 98.31 89 TYR A C 1
ATOM 706 O O . TYR A 1 89 ? 2.659 6.223 1.233 1.00 98.31 89 TYR A O 1
ATOM 714 N N . ALA A 1 90 ? 3.382 6.083 -0.895 1.00 98.44 90 ALA A N 1
ATOM 715 C CA . ALA A 1 90 ? 2.483 7.113 -1.402 1.00 98.44 90 ALA A CA 1
ATOM 716 C C . ALA A 1 90 ? 1.019 6.782 -1.085 1.00 98.44 90 ALA A C 1
ATOM 718 O O . ALA A 1 90 ? 0.287 7.651 -0.635 1.00 98.44 90 ALA A O 1
ATOM 719 N N . PHE A 1 91 ? 0.600 5.519 -1.230 1.00 98.06 91 PHE A N 1
ATOM 720 C CA . PHE A 1 91 ? -0.774 5.102 -0.923 1.00 98.06 91 PHE A CA 1
ATOM 721 C C . PHE A 1 91 ? -1.177 5.386 0.523 1.00 98.06 91 PHE A C 1
ATOM 723 O O . PHE A 1 91 ? -2.255 5.929 0.758 1.00 98.06 91 PHE A O 1
ATOM 730 N N . PHE A 1 92 ? -0.316 5.054 1.485 1.00 97.94 92 PHE A N 1
ATOM 731 C CA . PHE A 1 92 ? -0.628 5.289 2.892 1.00 97.94 92 PHE A CA 1
ATOM 732 C C . PHE A 1 92 ? -0.465 6.751 3.312 1.00 97.94 92 PHE A C 1
ATOM 734 O O . PHE A 1 92 ? -1.240 7.229 4.139 1.00 97.94 92 PHE A O 1
ATOM 741 N N . LEU A 1 93 ? 0.513 7.461 2.751 1.00 98.00 93 LEU A N 1
ATOM 742 C CA . LEU A 1 93 ? 0.754 8.867 3.070 1.00 98.00 93 LEU A CA 1
ATOM 743 C C . LEU A 1 93 ? -0.341 9.778 2.501 1.00 98.00 93 LEU A C 1
ATOM 745 O O . LEU A 1 93 ? -0.819 10.660 3.205 1.00 98.00 93 LEU A O 1
ATOM 749 N N . GLU A 1 94 ? -0.793 9.537 1.268 1.00 97.25 94 GLU A N 1
ATOM 750 C CA . GLU A 1 94 ? -1.842 10.337 0.615 1.00 97.25 94 GLU A CA 1
ATOM 751 C C . GLU A 1 94 ? -3.199 10.232 1.326 1.00 97.25 94 GLU A C 1
ATOM 753 O O . GLU A 1 94 ? -3.940 11.210 1.388 1.00 97.25 94 GLU A O 1
ATOM 758 N N . GLY A 1 95 ? -3.542 9.054 1.857 1.00 94.38 95 GLY A N 1
ATOM 759 C CA . GLY A 1 95 ? -4.811 8.829 2.555 1.00 94.38 95 GLY A CA 1
ATOM 760 C C . GLY A 1 95 ? -4.763 9.082 4.063 1.00 94.38 95 GLY A C 1
ATOM 761 O O . GLY A 1 95 ? -5.782 8.903 4.731 1.00 94.38 95 GLY A O 1
ATOM 762 N N . LEU A 1 96 ? -3.600 9.450 4.613 1.00 96.12 96 LEU A N 1
ATOM 763 C CA . LEU A 1 96 ? -3.338 9.422 6.052 1.00 96.12 96 LEU A CA 1
ATOM 764 C C . LEU A 1 96 ? -4.280 10.323 6.851 1.00 96.12 96 LEU A C 1
ATOM 766 O O . LEU A 1 96 ? -4.941 9.850 7.777 1.00 96.12 96 LEU A O 1
ATOM 770 N N . ASP A 1 97 ? -4.365 11.597 6.475 1.00 95.75 97 ASP A N 1
ATOM 771 C CA . ASP A 1 97 ? -5.138 12.582 7.232 1.00 95.75 97 ASP A CA 1
ATOM 772 C C . ASP A 1 97 ? -6.643 12.286 7.136 1.00 95.75 97 ASP A C 1
ATOM 774 O O . ASP A 1 97 ? -7.332 12.229 8.153 1.00 95.75 97 ASP A O 1
ATOM 778 N N . GLN A 1 98 ? -7.139 11.951 5.939 1.00 96.06 98 GLN A N 1
ATOM 779 C CA . GLN A 1 98 ? -8.544 11.577 5.743 1.00 96.06 98 GLN A CA 1
ATOM 780 C C . GLN A 1 98 ? -8.920 10.300 6.513 1.00 96.06 98 GLN A C 1
ATOM 782 O O . GLN A 1 98 ? -9.997 10.221 7.109 1.00 96.06 98 GLN A O 1
ATOM 787 N N . ALA A 1 99 ? -8.064 9.273 6.501 1.00 96.25 99 ALA A N 1
ATOM 788 C CA . ALA A 1 99 ? -8.292 8.057 7.281 1.00 96.25 99 ALA A CA 1
ATOM 789 C C . ALA A 1 99 ? -8.267 8.345 8.791 1.00 96.25 99 ALA A C 1
ATOM 791 O O . ALA A 1 99 ? -9.027 7.730 9.544 1.00 96.25 99 ALA A O 1
ATOM 792 N N . GLY A 1 100 ? -7.429 9.297 9.211 1.00 96.62 100 GLY A N 1
ATOM 793 C CA . GLY A 1 100 ? -7.276 9.744 10.592 1.00 96.62 100 GLY A CA 1
ATOM 794 C C . GLY A 1 100 ? -8.535 10.393 11.123 1.00 96.62 100 GLY A C 1
ATOM 795 O O . GLY A 1 100 ? -9.123 9.894 12.081 1.00 96.62 100 GLY A O 1
ATOM 796 N N . GLU A 1 101 ? -9.012 11.420 10.420 1.00 96.00 101 GLU A N 1
ATOM 797 C CA . GLU A 1 101 ? -10.272 12.095 10.730 1.00 96.00 101 GLU A CA 1
ATOM 798 C C . GLU A 1 101 ? -11.438 11.105 10.789 1.00 96.00 101 GLU A C 1
ATOM 800 O O . GLU A 1 101 ? -12.264 11.153 11.703 1.00 96.00 101 GLU A O 1
ATOM 805 N N . ARG A 1 102 ? -11.505 10.165 9.837 1.00 95.88 102 ARG A N 1
ATOM 806 C CA . ARG A 1 102 ? -12.548 9.133 9.831 1.00 95.88 102 ARG A CA 1
ATOM 807 C C . ARG A 1 102 ? -12.477 8.243 11.065 1.00 95.88 102 ARG A C 1
ATOM 809 O O . ARG A 1 102 ? -13.521 8.006 11.664 1.00 95.88 102 ARG A O 1
ATOM 816 N N . LEU A 1 103 ? -11.296 7.751 11.443 1.00 95.12 103 LEU A N 1
ATOM 817 C CA . LEU A 1 103 ? -11.152 6.890 12.618 1.00 95.12 103 LEU A CA 1
ATOM 818 C C . LEU A 1 103 ? -11.430 7.654 13.919 1.00 95.12 103 LEU A C 1
ATOM 820 O O . LEU A 1 103 ? -12.166 7.138 14.755 1.00 95.12 103 LEU A O 1
ATOM 824 N N . ALA A 1 104 ? -10.933 8.884 14.058 1.00 94.12 104 ALA A N 1
ATOM 825 C CA . ALA A 1 104 ? -11.185 9.729 15.226 1.00 94.12 104 ALA A CA 1
ATOM 826 C C . ALA A 1 104 ? -12.688 9.991 15.423 1.00 94.12 104 ALA A C 1
ATOM 828 O O . ALA A 1 104 ? -13.247 9.680 16.475 1.00 94.12 104 ALA A O 1
ATOM 829 N N . ASN A 1 105 ? -13.379 10.441 14.368 1.00 92.44 105 ASN A N 1
ATOM 830 C CA . ASN A 1 105 ? -14.828 10.664 14.400 1.00 92.44 105 ASN A CA 1
ATOM 831 C C . ASN A 1 105 ? -15.608 9.387 14.747 1.00 92.44 105 ASN A C 1
ATOM 833 O O . ASN A 1 105 ? -16.644 9.432 15.422 1.00 92.44 105 ASN A O 1
ATOM 837 N N . PHE A 1 106 ? -15.125 8.239 14.274 1.00 91.00 106 PHE A N 1
ATOM 838 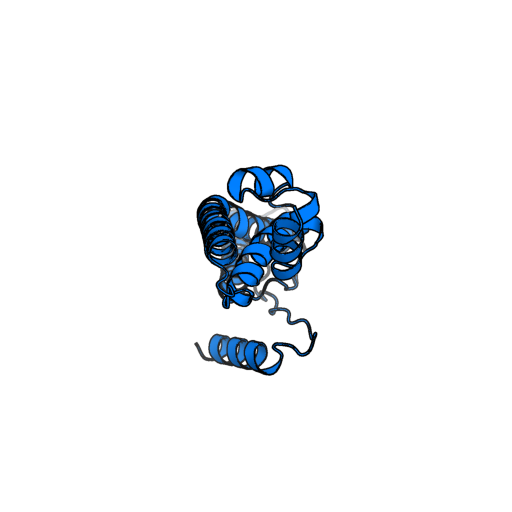C CA . PHE A 1 106 ? -15.750 6.949 14.523 1.00 91.00 106 PHE A CA 1
ATOM 839 C C . PHE A 1 106 ? -15.589 6.504 15.981 1.00 91.00 106 PHE A C 1
ATOM 841 O O . PHE A 1 106 ? -16.559 6.075 16.606 1.00 91.00 106 PHE A O 1
ATOM 848 N N . VAL A 1 107 ? -14.392 6.677 16.546 1.00 89.19 107 VAL A N 1
ATOM 849 C CA . VAL A 1 107 ? -14.099 6.436 17.965 1.00 89.19 107 VAL A CA 1
ATOM 850 C C . VAL A 1 107 ? -14.954 7.337 18.860 1.00 89.19 107 VAL A C 1
ATOM 852 O O . VAL A 1 107 ? -15.582 6.843 19.799 1.00 89.19 107 VAL A O 1
ATOM 855 N N . ASP A 1 108 ? -15.059 8.627 18.540 1.00 88.56 108 ASP A N 1
ATOM 856 C CA . ASP A 1 108 ? -15.888 9.577 19.290 1.00 88.56 108 ASP A CA 1
ATOM 857 C C . ASP A 1 108 ? -17.373 9.204 19.259 1.00 88.56 108 ASP A C 1
ATOM 859 O O . ASP A 1 108 ? -18.081 9.301 20.266 1.00 88.56 108 ASP A O 1
ATOM 863 N N . SER A 1 109 ? -17.862 8.759 18.101 1.00 86.62 109 SER A N 1
ATOM 864 C CA . SER A 1 109 ? -19.248 8.310 17.940 1.00 86.62 109 SER A CA 1
ATOM 865 C C . SER A 1 109 ? -19.522 7.043 18.754 1.00 86.62 109 SER A C 1
ATOM 867 O O . SER A 1 109 ? -20.544 6.959 19.437 1.00 86.62 109 SER A O 1
ATOM 869 N N . ALA A 1 110 ? -18.587 6.089 18.755 1.00 84.94 110 ALA A N 1
ATOM 870 C CA . ALA A 1 110 ? -18.693 4.863 19.542 1.00 84.94 110 ALA A CA 1
ATOM 871 C C . ALA A 1 110 ? -18.654 5.121 21.059 1.00 84.94 110 ALA A C 1
ATOM 873 O O . ALA A 1 110 ? -19.404 4.492 21.818 1.00 84.94 110 ALA A O 1
ATOM 874 N N . ALA A 1 111 ? -17.837 6.081 21.502 1.00 81.25 111 ALA A N 1
ATOM 875 C CA . ALA A 1 111 ? -17.801 6.524 22.893 1.00 81.25 111 ALA A CA 1
ATOM 876 C C . ALA A 1 111 ? -19.142 7.147 23.322 1.00 81.25 111 ALA A C 1
ATOM 878 O O . ALA A 1 111 ? -19.678 6.798 24.374 1.00 81.25 111 ALA A O 1
ATOM 879 N N . LYS A 1 112 ? -19.740 8.005 22.482 1.00 81.75 112 LYS A N 1
ATOM 880 C CA . LYS A 1 112 ? -21.056 8.615 22.750 1.00 81.75 112 LYS A CA 1
ATOM 881 C C . LYS A 1 112 ? -22.182 7.584 22.818 1.00 81.75 112 LYS A C 1
ATOM 883 O O . LYS A 1 112 ? -22.961 7.626 23.765 1.00 81.75 112 LYS A O 1
ATOM 888 N N . ALA A 1 113 ? -22.247 6.646 21.870 1.00 80.00 113 ALA A N 1
ATOM 889 C CA . ALA A 1 113 ? -23.254 5.578 21.881 1.00 80.00 113 ALA A CA 1
ATOM 890 C C . ALA A 1 113 ? -23.176 4.751 23.175 1.00 80.00 113 ALA A C 1
ATOM 892 O O . ALA A 1 113 ? -24.181 4.506 23.840 1.00 80.00 113 ALA A O 1
ATOM 893 N N . THR A 1 114 ? -21.953 4.421 23.594 1.00 72.00 114 THR A N 1
ATOM 894 C CA . THR A 1 114 ? -21.696 3.721 24.854 1.00 72.00 114 THR A CA 1
ATOM 895 C C . THR A 1 114 ? -22.191 4.494 26.080 1.00 72.00 114 THR A C 1
ATOM 897 O O . THR A 1 114 ? -22.801 3.885 26.957 1.00 72.00 114 THR A O 1
ATOM 900 N N . LEU A 1 115 ? -21.966 5.811 26.149 1.00 73.19 115 LEU A N 1
ATOM 901 C CA . LEU A 1 115 ? -22.412 6.648 27.275 1.00 73.19 115 LEU A CA 1
ATOM 902 C C . LEU A 1 115 ? -23.938 6.681 27.426 1.00 73.19 115 LEU A C 1
ATOM 904 O O . LEU A 1 115 ? -24.444 6.795 28.540 1.00 73.19 115 LEU A O 1
ATOM 908 N N . VAL A 1 116 ? -24.669 6.569 26.317 1.00 71.69 116 VAL A N 1
ATOM 909 C CA . VAL A 1 116 ? -26.142 6.547 26.303 1.00 71.69 116 VAL A CA 1
ATOM 910 C C . VAL A 1 116 ? -26.688 5.126 26.546 1.00 71.69 116 VAL A C 1
ATOM 912 O O . VAL A 1 116 ? -27.896 4.924 26.633 1.00 71.69 116 VAL A O 1
ATOM 915 N N . GLY A 1 117 ? -25.809 4.132 26.725 1.00 66.56 117 GLY A N 1
ATOM 916 C CA . GLY A 1 117 ? -26.187 2.731 26.927 1.00 66.56 117 GLY A CA 1
ATOM 917 C C . GLY A 1 117 ? -26.595 2.012 25.639 1.00 66.56 117 GLY A C 1
ATOM 918 O O . GLY A 1 117 ? -27.132 0.906 25.705 1.00 66.56 117 GLY A O 1
ATOM 919 N N . GLU A 1 118 ? -26.333 2.608 24.474 1.00 68.00 118 GLU A N 1
ATOM 920 C CA . GLU A 1 118 ? -26.574 1.985 23.175 1.00 68.00 118 GLU A CA 1
ATOM 921 C C . GLU A 1 118 ? -25.397 1.082 22.772 1.00 68.00 118 GLU A C 1
ATOM 923 O O . GLU A 1 118 ? -24.227 1.316 23.104 1.00 68.00 118 GLU A O 1
ATOM 928 N N . VAL A 1 119 ? -25.707 -0.000 22.055 1.00 62.75 119 VAL A N 1
ATOM 929 C CA . VAL A 1 119 ? -24.695 -0.893 21.482 1.00 62.75 119 VAL A CA 1
ATOM 930 C C . VAL A 1 119 ? -24.201 -0.283 20.177 1.00 62.75 119 VAL A C 1
ATOM 932 O O . VAL A 1 119 ? -24.987 -0.007 19.276 1.00 62.75 119 VAL A O 1
ATOM 935 N N . PHE A 1 120 ? -22.890 -0.094 20.066 1.00 73.38 120 PHE A N 1
ATOM 936 C CA . PHE A 1 120 ? -22.271 0.332 18.819 1.00 73.38 120 PHE A CA 1
ATOM 937 C C . PHE A 1 120 ? -22.106 -0.873 17.879 1.00 73.38 120 PHE A C 1
ATOM 939 O O . PHE A 1 120 ? -21.245 -1.721 18.109 1.00 73.38 120 PHE A O 1
ATOM 946 N N . ASP A 1 121 ? -22.945 -0.963 16.845 1.00 74.25 121 ASP A N 1
ATOM 947 C CA . ASP A 1 121 ? -23.060 -2.150 15.974 1.00 74.25 121 ASP A CA 1
ATOM 948 C C . ASP A 1 121 ? -22.019 -2.200 14.834 1.00 74.25 121 ASP A C 1
ATOM 950 O O . ASP A 1 121 ? -21.812 -3.228 14.197 1.00 74.25 121 ASP A O 1
ATOM 954 N N . ASP A 1 122 ? -21.289 -1.110 14.585 1.00 83.06 122 ASP A N 1
ATOM 955 C CA . ASP A 1 122 ? -20.423 -0.990 13.403 1.00 83.06 122 ASP A CA 1
ATOM 956 C C . ASP A 1 122 ? -18.928 -1.246 13.698 1.00 83.06 122 ASP A C 1
ATOM 958 O O . ASP A 1 122 ? -18.013 -0.610 13.170 1.00 83.06 122 ASP A O 1
ATOM 962 N N . ALA A 1 123 ? -18.631 -2.213 14.570 1.00 84.88 123 ALA A N 1
ATOM 963 C CA . ALA A 1 123 ? -17.246 -2.554 14.915 1.00 84.88 123 ALA A CA 1
ATOM 964 C C . ALA A 1 123 ? -16.409 -2.991 13.692 1.00 84.88 123 ALA A C 1
ATOM 966 O O . ALA A 1 123 ? -15.191 -2.792 13.671 1.00 84.88 123 ALA A O 1
ATOM 967 N N . ALA A 1 124 ? -17.049 -3.551 12.659 1.00 88.31 124 ALA A N 1
ATOM 968 C CA . ALA A 1 124 ? -16.390 -3.965 11.422 1.00 88.31 124 ALA A CA 1
ATOM 969 C C . ALA A 1 124 ? -15.792 -2.776 10.650 1.00 88.31 124 ALA A C 1
ATOM 971 O O . ALA A 1 124 ? -14.642 -2.855 10.205 1.00 88.31 124 ALA A O 1
ATOM 972 N N . THR A 1 125 ? -16.520 -1.659 10.541 1.00 91.44 125 THR A N 1
ATOM 973 C CA . THR A 1 125 ? -16.003 -0.436 9.908 1.00 91.44 125 THR A CA 1
ATOM 974 C C . THR A 1 125 ? -14.841 0.143 10.706 1.00 91.44 125 THR A C 1
ATOM 976 O O . THR A 1 125 ? -13.800 0.465 10.124 1.00 91.44 125 THR A O 1
ATOM 979 N N . GLY A 1 126 ? -14.958 0.184 12.037 1.00 93.06 126 GLY A N 1
ATOM 980 C CA . GLY A 1 126 ? -13.872 0.621 12.920 1.00 93.06 126 GLY A CA 1
ATOM 981 C C . GLY A 1 126 ? -12.614 -0.233 12.770 1.00 93.06 126 GLY A C 1
ATOM 982 O O . GLY A 1 126 ? -11.509 0.296 12.650 1.00 93.06 126 GLY A O 1
ATOM 983 N N . GLN A 1 127 ? -12.773 -1.556 12.666 1.00 95.06 127 GLN A N 1
ATOM 984 C CA . GLN A 1 127 ? -11.656 -2.462 12.404 1.00 95.06 127 GLN A CA 1
ATOM 985 C C . GLN A 1 127 ? -11.028 -2.224 11.024 1.00 95.06 127 GLN A C 1
ATOM 987 O O . GLN A 1 127 ? -9.807 -2.289 10.886 1.00 95.06 127 GLN A O 1
ATOM 992 N N . GLY A 1 128 ? -11.834 -1.937 9.997 1.00 94.19 128 GLY A N 1
ATOM 993 C CA . GLY A 1 128 ? -11.346 -1.581 8.663 1.00 94.19 128 GLY A CA 1
ATOM 994 C C . GLY A 1 128 ? -10.473 -0.324 8.678 1.00 94.19 128 GLY A C 1
ATOM 995 O O . GLY A 1 128 ? -9.372 -0.337 8.122 1.00 94.19 128 GLY A O 1
ATOM 996 N N . LEU A 1 129 ? -10.934 0.720 9.372 1.00 95.88 129 LEU A N 1
ATOM 997 C CA . LEU A 1 129 ? -10.194 1.968 9.569 1.00 95.88 129 LEU A CA 1
ATOM 998 C C . LEU A 1 129 ? -8.909 1.740 10.376 1.00 95.88 129 LEU A C 1
ATOM 1000 O O . LEU A 1 129 ? -7.843 2.173 9.951 1.00 95.88 129 LEU A O 1
ATOM 1004 N N . LEU A 1 130 ? -8.963 0.983 11.475 1.00 97.19 130 LEU A N 1
ATOM 1005 C CA . LEU A 1 130 ? -7.777 0.623 12.261 1.00 97.19 130 LEU A CA 1
ATOM 1006 C C . LEU A 1 130 ? -6.745 -0.153 11.424 1.00 97.19 130 LEU A C 1
ATOM 1008 O O . LEU A 1 130 ? -5.547 0.130 11.472 1.00 97.19 130 LEU A O 1
ATOM 1012 N N . ASN A 1 131 ? -7.200 -1.104 10.605 1.00 96.25 131 ASN A N 1
ATOM 1013 C CA . ASN A 1 131 ? -6.329 -1.911 9.753 1.00 96.25 131 ASN A CA 1
ATOM 1014 C C . ASN A 1 131 ? -5.558 -1.079 8.717 1.00 96.25 131 ASN A C 1
ATOM 1016 O O . ASN A 1 131 ? -4.485 -1.509 8.293 1.00 96.25 131 ASN A O 1
ATOM 1020 N N . TYR A 1 132 ? -6.070 0.084 8.300 1.00 97.25 132 TYR A N 1
ATOM 1021 C CA . TYR A 1 132 ? -5.322 1.014 7.450 1.00 97.25 132 TYR A CA 1
ATOM 1022 C C . TYR A 1 132 ? -4.021 1.455 8.136 1.00 97.25 132 TYR A C 1
ATOM 1024 O O . TYR A 1 132 ? -2.939 1.263 7.582 1.00 97.25 132 TYR A O 1
ATOM 1032 N N . PHE A 1 133 ? -4.119 1.939 9.377 1.00 98.00 133 PHE A N 1
ATOM 1033 C CA . PHE A 1 133 ? -2.973 2.396 10.168 1.00 98.00 133 PHE A CA 1
ATOM 1034 C C . PHE A 1 133 ? -2.015 1.258 10.501 1.00 98.00 133 PHE A C 1
ATOM 1036 O O . PHE A 1 133 ? -0.809 1.397 10.320 1.00 98.00 133 PHE A O 1
ATOM 1043 N N . LEU A 1 134 ? -2.539 0.094 10.899 1.00 97.69 134 LEU A N 1
ATOM 1044 C CA . LEU A 1 134 ? -1.699 -1.071 11.188 1.00 97.69 134 LEU A CA 1
ATOM 1045 C C . LEU A 1 134 ? -0.867 -1.502 9.972 1.00 97.69 134 LEU A C 1
ATOM 1047 O O . LEU A 1 134 ? 0.274 -1.933 10.139 1.00 97.69 134 LEU A O 1
ATOM 1051 N N . ARG A 1 135 ? -1.414 -1.393 8.754 1.00 97.12 135 ARG A N 1
ATOM 1052 C CA . ARG A 1 135 ? -0.678 -1.694 7.516 1.00 97.12 135 ARG A CA 1
ATOM 1053 C C . ARG A 1 135 ? 0.349 -0.613 7.186 1.00 97.12 135 ARG A C 1
ATOM 1055 O O . ARG A 1 135 ? 1.474 -0.968 6.852 1.00 97.12 135 ARG A O 1
ATOM 1062 N N . ALA A 1 136 ? -0.013 0.661 7.335 1.00 97.69 136 ALA A N 1
ATOM 1063 C CA . ALA A 1 136 ? 0.890 1.789 7.109 1.00 97.69 136 ALA A CA 1
ATOM 1064 C C . ALA A 1 136 ? 2.125 1.740 8.032 1.00 97.69 136 ALA A C 1
ATOM 1066 O O . ALA A 1 136 ? 3.250 1.944 7.578 1.00 97.69 136 ALA A O 1
ATOM 1067 N N . ILE A 1 137 ? 1.924 1.400 9.310 1.00 98.00 137 ILE A N 1
ATOM 1068 C CA . ILE A 1 137 ? 3.005 1.206 10.289 1.00 98.00 137 ILE A CA 1
ATOM 1069 C C . ILE A 1 137 ? 3.838 -0.023 9.919 1.00 98.00 137 ILE A C 1
ATOM 1071 O O . ILE A 1 137 ? 5.064 0.034 9.898 1.00 98.00 137 ILE A O 1
ATOM 1075 N N . ASN A 1 138 ? 3.186 -1.142 9.581 1.00 96.44 138 ASN A N 1
ATOM 1076 C CA . ASN A 1 138 ? 3.883 -2.390 9.272 1.00 96.44 138 ASN A CA 1
ATOM 1077 C C . ASN A 1 138 ? 4.802 -2.281 8.047 1.00 96.44 138 ASN A C 1
ATOM 1079 O O . ASN A 1 138 ? 5.872 -2.886 8.049 1.00 96.44 138 ASN A O 1
ATOM 1083 N N . CYS A 1 139 ? 4.416 -1.505 7.030 1.00 95.44 139 CYS A N 1
ATOM 1084 C CA . CYS A 1 139 ? 5.280 -1.253 5.880 1.00 95.44 139 CYS A CA 1
ATOM 1085 C C . CYS A 1 139 ? 6.287 -0.114 6.104 1.00 95.44 139 CYS A C 1
ATOM 1087 O O . CYS A 1 139 ? 7.093 0.130 5.214 1.00 95.44 139 CYS A O 1
ATOM 1089 N N . GLY A 1 140 ? 6.243 0.578 7.249 1.00 97.19 140 GLY A N 1
ATOM 1090 C CA . GLY A 1 140 ? 7.134 1.690 7.582 1.00 97.19 140 GLY A CA 1
ATOM 1091 C C . GLY A 1 140 ? 6.806 3.006 6.874 1.00 97.19 140 GLY A C 1
ATOM 1092 O O . GLY A 1 140 ? 7.674 3.874 6.797 1.00 97.19 140 GLY A O 1
ATOM 1093 N N . ALA A 1 141 ? 5.591 3.155 6.334 1.00 97.56 141 ALA A N 1
ATOM 1094 C CA . ALA A 1 141 ? 5.162 4.401 5.697 1.00 97.56 141 ALA A CA 1
ATOM 1095 C C . ALA A 1 141 ? 4.894 5.511 6.722 1.00 97.56 141 ALA A C 1
ATOM 1097 O O . ALA A 1 141 ? 5.078 6.682 6.405 1.00 97.56 141 ALA A O 1
ATOM 1098 N N . ILE A 1 142 ? 4.474 5.142 7.936 1.00 98.00 142 ILE A N 1
ATOM 1099 C CA . ILE A 1 142 ? 4.233 6.061 9.054 1.00 98.00 142 ILE A CA 1
ATOM 1100 C C . ILE A 1 142 ? 4.769 5.468 10.359 1.00 98.00 142 ILE A C 1
ATOM 1102 O O . ILE A 1 142 ? 4.932 4.249 10.477 1.00 98.00 142 ILE A O 1
ATOM 1106 N N . THR A 1 143 ? 4.994 6.322 11.351 1.00 98.12 143 THR A N 1
ATOM 1107 C CA . THR A 1 143 ? 5.305 5.905 12.726 1.00 98.12 143 THR A CA 1
ATOM 1108 C C . THR A 1 143 ? 4.037 5.629 13.548 1.00 98.12 143 THR A C 1
ATOM 1110 O O . THR A 1 143 ? 2.915 5.920 13.132 1.00 98.12 143 THR A O 1
ATOM 1113 N N . GLU A 1 144 ? 4.189 5.066 14.749 1.00 97.69 144 GLU A N 1
ATOM 1114 C CA . GLU A 1 144 ? 3.065 4.949 15.689 1.00 97.69 144 GLU A CA 1
ATOM 1115 C C . GLU A 1 144 ? 2.592 6.326 16.174 1.00 97.69 144 GLU A C 1
ATOM 1117 O O . GLU A 1 144 ? 1.393 6.548 16.303 1.00 97.69 144 GLU A O 1
ATOM 1122 N N . GLU A 1 145 ? 3.514 7.273 16.365 1.00 97.06 145 GLU A N 1
ATOM 1123 C CA . GLU A 1 145 ? 3.208 8.662 16.736 1.00 97.06 145 GLU A CA 1
ATOM 1124 C C . GLU A 1 145 ? 2.424 9.391 15.635 1.00 97.06 145 GLU A C 1
ATOM 1126 O O . GLU A 1 145 ? 1.453 10.109 15.898 1.00 97.06 145 GLU A O 1
ATOM 1131 N N . ASP A 1 146 ? 2.779 9.137 14.374 1.00 96.62 146 ASP A N 1
ATOM 1132 C CA . ASP A 1 146 ? 2.001 9.595 13.230 1.00 96.62 146 ASP A CA 1
ATOM 1133 C C . ASP A 1 146 ? 0.559 9.080 13.281 1.00 96.62 146 ASP A C 1
ATOM 1135 O O . ASP A 1 146 ? -0.359 9.818 12.936 1.00 96.62 146 ASP A O 1
ATOM 1139 N N . ALA A 1 147 ? 0.340 7.833 13.698 1.00 97.00 147 ALA A N 1
ATOM 1140 C CA . ALA A 1 147 ? -0.998 7.260 13.788 1.00 97.00 147 ALA A CA 1
ATOM 1141 C C . ALA A 1 147 ? -1.792 7.822 14.979 1.00 97.00 147 ALA A C 1
ATOM 1143 O O . ALA A 1 147 ? -2.950 8.213 14.812 1.00 97.00 147 ALA A O 1
ATOM 1144 N N . THR A 1 148 ? -1.200 7.893 16.173 1.00 96.69 148 THR A N 1
ATOM 1145 C CA . THR A 1 148 ? -1.899 8.375 17.381 1.00 96.69 148 THR A CA 1
ATOM 1146 C C . THR A 1 148 ? -2.300 9.844 17.258 1.00 96.69 148 THR A C 1
ATOM 1148 O O . THR A 1 148 ? -3.438 10.194 17.579 1.00 96.69 148 THR A O 1
ATOM 1151 N N . SER A 1 149 ? -1.427 10.686 16.694 1.00 95.50 149 SER A N 1
ATOM 1152 C CA . SER A 1 149 ? -1.688 12.120 16.498 1.00 95.50 149 SER A CA 1
ATOM 1153 C C . SER A 1 149 ? -2.878 12.424 15.579 1.00 95.50 149 SER A C 1
ATOM 1155 O O . SER A 1 14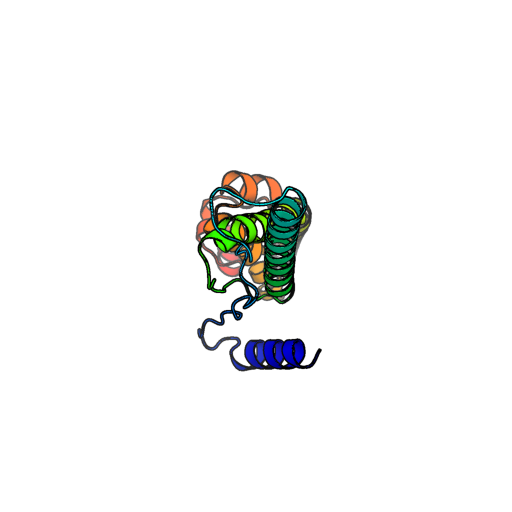9 ? -3.572 13.412 15.815 1.00 95.50 149 SER A O 1
ATOM 1157 N N . ARG A 1 150 ? -3.164 11.584 14.569 1.00 94.38 150 ARG A N 1
ATOM 1158 C CA . ARG A 1 150 ? -4.335 11.764 13.684 1.00 94.38 150 ARG A CA 1
ATOM 1159 C C . ARG A 1 150 ? -5.603 11.053 14.153 1.00 94.38 150 ARG A C 1
ATOM 1161 O O . ARG A 1 150 ? -6.692 11.443 13.748 1.00 94.38 150 ARG A O 1
ATOM 1168 N N . THR A 1 151 ? -5.481 9.976 14.926 1.00 94.75 151 THR A N 1
ATOM 1169 C CA . THR A 1 151 ? -6.618 9.080 15.218 1.00 94.75 151 THR A CA 1
ATOM 1170 C C . THR A 1 151 ? -7.223 9.285 16.602 1.00 94.75 151 THR A C 1
ATOM 1172 O O . THR A 1 151 ? -8.343 8.838 16.838 1.00 94.75 151 THR A O 1
ATOM 1175 N N . GLY A 1 152 ? -6.495 9.918 17.529 1.00 91.94 152 GLY A N 1
ATOM 1176 C CA . GLY A 1 152 ? -6.912 10.031 18.931 1.00 91.94 152 GLY A CA 1
ATOM 1177 C C . GLY A 1 152 ? -6.849 8.707 19.705 1.00 91.94 152 GLY A C 1
ATOM 1178 O O . GLY A 1 152 ? -7.383 8.612 20.814 1.00 91.94 152 GLY A O 1
ATOM 1179 N N . LEU A 1 153 ? -6.226 7.678 19.124 1.00 95.56 153 LEU A N 1
ATOM 1180 C CA . LEU A 1 153 ? -5.904 6.434 19.814 1.00 95.56 153 LEU A CA 1
ATOM 1181 C C . LEU A 1 153 ? -4.598 6.579 20.595 1.00 95.56 153 LEU A C 1
ATOM 1183 O O . LEU A 1 153 ? -3.688 7.301 20.183 1.00 95.56 153 LEU A O 1
ATOM 1187 N N . THR A 1 154 ? -4.480 5.847 21.697 1.00 95.88 154 THR A N 1
ATOM 1188 C CA . THR A 1 154 ? -3.198 5.658 22.383 1.00 95.88 154 THR A CA 1
ATOM 1189 C C . THR A 1 154 ? -2.367 4.566 21.700 1.00 95.88 154 THR A C 1
ATOM 1191 O O . THR A 1 154 ? -2.872 3.772 20.902 1.00 95.88 154 THR A O 1
ATOM 1194 N N . ILE A 1 155 ? -1.073 4.500 22.027 1.00 96.06 155 ILE A N 1
ATOM 1195 C CA . ILE A 1 155 ? -0.192 3.425 21.541 1.00 96.06 155 ILE A CA 1
ATOM 1196 C C . ILE A 1 155 ? -0.705 2.058 22.019 1.00 96.06 155 ILE A C 1
ATOM 1198 O O . ILE A 1 155 ? -0.824 1.133 21.217 1.00 96.06 155 ILE A O 1
ATOM 1202 N N . ASP A 1 156 ? -1.101 1.951 23.290 1.00 96.50 156 ASP A N 1
ATOM 1203 C CA . ASP A 1 156 ? -1.640 0.709 23.856 1.00 96.50 156 ASP A CA 1
ATOM 1204 C C . ASP A 1 156 ? -2.906 0.253 23.117 1.00 96.50 156 ASP A C 1
ATOM 1206 O O . ASP A 1 156 ? -3.069 -0.931 22.812 1.00 96.50 156 ASP A O 1
ATOM 1210 N N . GLU A 1 157 ? -3.783 1.196 22.758 1.00 95.88 157 GLU A N 1
ATOM 1211 C CA . GLU A 1 157 ? -4.982 0.922 21.966 1.00 95.88 157 GLU A CA 1
ATOM 1212 C C . GLU A 1 157 ? -4.640 0.409 20.565 1.00 95.88 157 GLU A C 1
ATOM 1214 O O . GLU A 1 157 ? -5.198 -0.607 20.137 1.00 95.88 157 GLU A O 1
ATOM 1219 N N . LEU A 1 158 ? -3.686 1.039 19.871 1.00 96.38 158 LEU A N 1
ATOM 1220 C CA . LEU A 1 158 ? -3.193 0.557 18.575 1.00 96.38 158 LEU A CA 1
ATOM 1221 C C . LEU A 1 158 ? -2.627 -0.869 18.679 1.00 96.38 158 LEU A C 1
ATOM 1223 O O . LEU A 1 158 ? -2.896 -1.714 17.816 1.00 96.38 158 LEU A O 1
ATOM 1227 N N . HIS A 1 159 ? -1.893 -1.171 19.752 1.00 96.94 159 HIS A N 1
ATOM 1228 C CA . HIS A 1 159 ? -1.278 -2.481 19.989 1.00 96.94 159 HIS A CA 1
ATOM 1229 C C . HIS A 1 159 ? -2.290 -3.590 20.279 1.00 96.94 159 HIS A C 1
ATOM 1231 O O . HIS A 1 159 ? -1.994 -4.760 20.019 1.00 96.94 159 HIS A O 1
ATOM 1237 N N . THR A 1 160 ? -3.514 -3.264 20.711 1.00 96.38 160 THR A N 1
ATOM 1238 C CA . THR A 1 160 ? -4.588 -4.271 20.806 1.00 96.38 160 THR A CA 1
ATOM 1239 C C . THR A 1 160 ? -4.940 -4.878 19.448 1.00 96.38 160 THR A C 1
ATOM 1241 O O . THR A 1 160 ? -5.445 -6.007 19.393 1.00 96.38 160 THR A O 1
ATOM 1244 N N . ARG A 1 161 ? -4.705 -4.121 18.361 1.00 96.25 161 ARG A N 1
ATOM 1245 C CA . ARG A 1 161 ? -5.041 -4.448 16.965 1.00 96.25 161 ARG A CA 1
ATOM 1246 C C . ARG A 1 161 ? -6.522 -4.790 16.746 1.00 96.25 161 ARG A C 1
ATOM 1248 O O . ARG A 1 161 ? -6.877 -5.320 15.693 1.00 96.25 161 ARG A O 1
ATOM 1255 N N . SER A 1 162 ? -7.378 -4.505 17.727 1.00 95.25 162 SER A N 1
ATOM 1256 C CA . SER A 1 162 ? -8.786 -4.891 17.750 1.00 95.25 162 SER A CA 1
ATOM 1257 C C . SER A 1 162 ? -9.629 -3.710 18.190 1.00 95.25 162 SER A C 1
ATOM 1259 O O . SER A 1 162 ? -9.598 -3.311 19.353 1.00 95.25 162 SER A O 1
ATOM 1261 N N . PHE A 1 163 ? -10.429 -3.187 17.268 1.00 93.38 163 PHE A N 1
ATOM 1262 C CA . PHE A 1 163 ? -11.312 -2.061 17.543 1.00 93.38 163 PHE A CA 1
ATOM 1263 C C . PHE A 1 163 ? -12.307 -2.378 18.669 1.00 93.38 163 PHE A C 1
ATOM 1265 O O . PHE A 1 163 ? -12.571 -1.537 19.520 1.00 93.38 163 PHE A O 1
ATOM 1272 N N . VAL A 1 164 ? -12.787 -3.623 18.741 1.00 91.31 164 VAL A N 1
ATOM 1273 C CA . VAL A 1 164 ? -13.666 -4.080 19.829 1.00 91.31 164 VAL A CA 1
ATOM 1274 C C . VAL A 1 164 ? -12.967 -3.979 21.186 1.00 91.31 164 VAL A C 1
ATOM 1276 O O . VAL A 1 164 ? -13.544 -3.432 22.121 1.00 91.31 164 VAL A O 1
ATOM 1279 N N . ARG A 1 165 ? -11.704 -4.421 21.287 1.00 92.56 165 ARG A N 1
ATOM 1280 C CA . ARG A 1 165 ? -10.940 -4.339 22.545 1.00 92.56 165 ARG A CA 1
ATOM 1281 C C . ARG A 1 165 ? -10.664 -2.898 22.967 1.00 92.56 165 ARG A C 1
ATOM 1283 O O . ARG A 1 165 ? -10.666 -2.615 24.160 1.00 92.56 165 ARG A O 1
ATOM 1290 N N . ILE A 1 166 ? -10.458 -1.996 22.004 1.00 92.44 166 ILE A N 1
ATOM 1291 C CA . ILE A 1 166 ? -10.328 -0.556 22.274 1.00 92.44 166 ILE A CA 1
ATOM 1292 C C . ILE A 1 166 ? -11.610 -0.036 22.940 1.00 92.44 166 ILE A C 1
ATOM 1294 O O . ILE A 1 166 ? -11.547 0.598 23.991 1.00 92.44 166 ILE A O 1
ATOM 1298 N N . LEU A 1 167 ? -12.782 -0.348 22.375 1.00 89.06 167 LEU A N 1
ATOM 1299 C CA . LEU A 1 167 ? -14.060 0.085 22.949 1.00 89.06 167 LEU A CA 1
ATOM 1300 C C . LEU A 1 167 ? -14.331 -0.529 24.330 1.00 89.06 167 LEU A C 1
ATOM 1302 O O . LEU A 1 167 ? -14.808 0.168 25.225 1.00 89.06 167 LEU A O 1
ATOM 1306 N N . GLU A 1 168 ? -14.018 -1.812 24.521 1.00 88.19 168 GLU A N 1
ATOM 1307 C CA . GLU A 1 168 ? -14.144 -2.490 25.817 1.00 88.19 168 GLU A CA 1
ATOM 1308 C C . GLU A 1 168 ? -13.252 -1.844 26.887 1.00 88.19 168 GLU A C 1
ATOM 1310 O O . GLU A 1 168 ? -13.729 -1.568 27.987 1.00 88.19 168 GLU A O 1
ATOM 1315 N N . GLY A 1 169 ? -11.993 -1.531 26.558 1.00 87.69 169 GLY A N 1
ATOM 1316 C CA . GLY A 1 169 ? -11.064 -0.874 27.484 1.00 87.69 169 GLY A CA 1
ATOM 1317 C C . GLY A 1 169 ? -11.502 0.541 27.881 1.00 87.69 169 GLY A C 1
ATOM 1318 O O . GLY A 1 169 ? -11.381 0.931 29.047 1.00 87.69 169 GLY A O 1
ATOM 1319 N N . ARG A 1 170 ? -12.089 1.291 26.939 1.00 86.81 170 ARG A N 1
ATOM 1320 C CA . ARG A 1 170 ? -12.648 2.627 27.207 1.00 86.81 170 ARG A CA 1
ATOM 1321 C C . ARG A 1 170 ? -13.929 2.591 28.045 1.00 86.81 170 ARG A C 1
ATOM 1323 O O . ARG A 1 170 ? -14.208 3.558 28.736 1.00 86.81 170 ARG A O 1
ATOM 1330 N N . ARG A 1 171 ? -14.699 1.497 28.007 1.00 79.00 171 ARG A N 1
ATOM 1331 C CA . ARG A 1 171 ? -15.902 1.296 28.843 1.00 79.00 171 ARG A CA 1
ATOM 1332 C C . ARG A 1 171 ? -15.586 1.037 30.311 1.00 79.00 171 ARG A C 1
ATOM 1334 O O . ARG A 1 171 ? -16.404 1.351 31.169 1.00 79.00 171 ARG A O 1
ATOM 1341 N N . SER A 1 172 ? -14.458 0.388 30.582 1.00 69.12 172 SER A N 1
ATOM 1342 C CA . SER A 1 172 ? -14.040 0.017 31.937 1.00 69.12 172 SER A CA 1
ATOM 1343 C C . SER A 1 172 ? -13.307 1.125 32.698 1.00 69.12 172 SER A C 1
ATOM 1345 O O . SER A 1 172 ? -12.985 0.921 33.867 1.00 69.12 172 SER A O 1
ATOM 1347 N N . SER A 1 173 ? -13.013 2.246 32.033 1.00 59.38 173 SER A N 1
ATOM 1348 C CA . SER A 1 173 ? -12.314 3.411 32.593 1.00 59.38 173 SER A CA 1
ATOM 1349 C C . SER A 1 173 ? -13.305 4.504 32.980 1.00 59.38 173 SER A C 1
ATOM 1351 O O . SER A 1 173 ? -13.085 5.138 34.033 1.00 59.38 173 SER A O 1
#